Protein AF-G5S4L6-F1 (afdb_monomer)

Nearest PDB structures (foldseek):
  2zcu-assembly1_A  TM=1.003E+00  e=1.163E-07  unclassified
  2zcv-assembly1_A  TM=9.978E-01  e=5.986E-07  Escherichia coli
  2vrb-assembly1_A-2  TM=9.443E-01  e=1.555E-03  Citrobacter sp. MY-5
  2vrc-assembly1_D  TM=9.454E-01  e=2.460E-03  Citrobacter sp. MY-5
  2vrc-assembly1_C  TM=9.241E-01  e=9.739E-03  Citrobacter sp. MY-5

InterPro domains:
  IPR052718 NmrA-type domain-containing oxidoreductase [PTHR47129] (2-77)

Structure (mmCIF, N/CA/C/O backbone):
data_AF-G5S4L6-F1
#
_entry.id   AF-G5S4L6-F1
#
loop_
_atom_site.group_PDB
_atom_site.id
_atom_site.type_symbol
_atom_site.label_atom_id
_atom_site.label_alt_id
_atom_site.label_comp_id
_atom_site.label_asym_id
_atom_site.label_entity_id
_atom_site.label_seq_id
_atom_site.pdbx_PDB_ins_code
_atom_site.Cartn_x
_atom_site.Cartn_y
_atom_site.Cartn_z
_atom_site.occupancy
_atom_site.B_iso_or_equiv
_atom_site.auth_seq_id
_atom_site.auth_comp_id
_atom_site.auth_asym_id
_atom_site.auth_atom_id
_atom_site.pdbx_PDB_model_num
ATOM 1 N N . MET A 1 1 ? 1.528 -6.437 6.854 1.00 89.88 1 MET A N 1
ATOM 2 C CA . MET A 1 1 ? 0.785 -7.195 5.818 1.00 89.88 1 MET A CA 1
ATOM 3 C C . MET A 1 1 ? 1.355 -8.597 5.618 1.00 89.88 1 MET A C 1
ATOM 5 O O . MET A 1 1 ? 0.624 -9.538 5.879 1.00 89.88 1 MET A O 1
ATOM 9 N N . ALA A 1 2 ? 2.621 -8.762 5.207 1.00 94.94 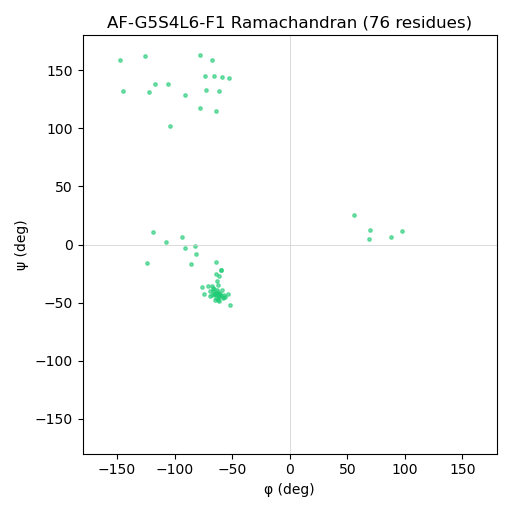2 ALA A N 1
ATOM 10 C CA . ALA A 1 2 ? 3.220 -10.090 4.979 1.00 94.94 2 ALA A CA 1
ATOM 11 C C . ALA A 1 2 ? 3.217 -11.003 6.223 1.00 94.94 2 ALA A C 1
ATOM 13 O O . ALA A 1 2 ? 2.901 -12.186 6.106 1.00 94.94 2 ALA A O 1
ATOM 14 N N . ASP A 1 3 ? 3.479 -10.449 7.410 1.00 96.25 3 ASP A N 1
ATOM 15 C CA . ASP A 1 3 ? 3.411 -11.210 8.667 1.00 96.25 3 ASP A CA 1
ATOM 16 C C . ASP A 1 3 ? 1.992 -11.704 8.965 1.00 96.25 3 ASP A C 1
ATOM 18 O O . ASP A 1 3 ? 1.800 -12.864 9.313 1.00 96.25 3 ASP A O 1
ATOM 22 N N . GLU A 1 4 ? 0.983 -10.855 8.751 1.00 96.38 4 GLU A N 1
ATOM 23 C CA . GLU A 1 4 ? -0.423 -11.223 8.953 1.00 96.38 4 GLU A CA 1
ATOM 24 C C . GLU A 1 4 ? -0.881 -12.280 7.940 1.00 96.38 4 GLU A C 1
ATOM 26 O O . GLU A 1 4 ? -1.555 -13.239 8.304 1.00 96.38 4 GLU A O 1
ATOM 31 N N . LEU A 1 5 ? -0.457 -12.156 6.678 1.00 96.19 5 LEU A N 1
ATOM 32 C CA . LEU A 1 5 ? -0.670 -13.186 5.660 1.00 96.19 5 LEU A CA 1
ATOM 33 C C . LEU A 1 5 ? 0.004 -14.506 6.052 1.00 96.19 5 LEU A C 1
ATOM 35 O O . LEU A 1 5 ? -0.599 -15.565 5.897 1.00 96.19 5 LEU A O 1
ATOM 39 N N . THR A 1 6 ? 1.232 -14.461 6.573 1.00 96.56 6 THR A N 1
ATOM 40 C CA . THR A 1 6 ? 1.946 -15.655 7.049 1.00 96.56 6 THR A CA 1
ATOM 41 C C . THR A 1 6 ? 1.203 -16.313 8.203 1.00 96.56 6 THR A C 1
ATOM 43 O O . THR A 1 6 ? 0.996 -17.525 8.198 1.00 96.56 6 THR A O 1
ATOM 46 N N . HIS A 1 7 ? 0.766 -15.504 9.166 1.00 95.75 7 HIS A N 1
ATOM 47 C CA . HIS A 1 7 ? 0.024 -15.955 10.331 1.00 95.75 7 HIS A CA 1
ATOM 48 C C . HIS A 1 7 ? -1.307 -16.612 9.941 1.00 95.75 7 HIS A C 1
ATOM 50 O O . HIS A 1 7 ? -1.585 -17.721 10.388 1.00 95.75 7 HIS A O 1
ATOM 56 N N . GLN A 1 8 ? -2.104 -15.975 9.077 1.00 96.44 8 GLN A N 1
ATOM 57 C CA . GLN A 1 8 ? -3.418 -16.502 8.696 1.00 96.44 8 GLN A CA 1
ATOM 58 C C . GLN A 1 8 ? -3.348 -17.670 7.700 1.00 96.44 8 GLN A C 1
ATOM 60 O O . GLN A 1 8 ? -4.138 -18.600 7.804 1.00 96.44 8 GLN A O 1
ATOM 65 N N . SER 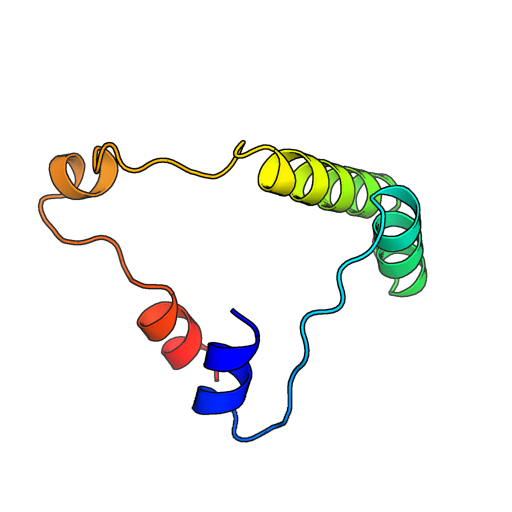A 1 9 ? -2.405 -17.657 6.750 1.00 95.81 9 SER A N 1
ATOM 66 C CA . SER A 1 9 ? -2.295 -18.717 5.731 1.00 95.81 9 SER A CA 1
ATOM 67 C C . SER A 1 9 ? -1.481 -19.939 6.175 1.00 95.81 9 SER A C 1
ATOM 69 O O . SER A 1 9 ? -1.503 -20.969 5.500 1.00 95.81 9 SER A O 1
ATOM 71 N N . GLY A 1 10 ? -0.687 -19.816 7.246 1.00 96.06 10 GLY A N 1
ATOM 72 C CA . GLY A 1 10 ? 0.276 -20.833 7.682 1.00 96.06 10 GLY A CA 1
ATOM 73 C C . GLY A 1 10 ? 1.475 -21.026 6.741 1.00 96.06 10 GLY A C 1
ATOM 74 O O . GLY A 1 10 ? 2.299 -21.913 6.968 1.00 96.06 10 GLY A O 1
ATOM 75 N N . LYS A 1 11 ? 1.599 -20.220 5.678 1.00 96.62 11 LYS A N 1
ATOM 76 C CA . LYS A 1 11 ? 2.702 -20.273 4.709 1.00 96.62 11 LYS A CA 1
ATOM 77 C C . LYS A 1 11 ? 3.644 -19.102 4.937 1.00 96.62 11 LYS A C 1
ATOM 79 O O . LYS A 1 11 ? 3.195 -17.977 5.105 1.00 96.62 11 LYS A O 1
ATOM 84 N N . LYS A 1 12 ? 4.957 -19.336 4.877 1.00 97.19 12 LYS A N 1
ATOM 85 C CA . LYS A 1 12 ? 5.947 -18.254 4.979 1.00 97.19 12 LYS A CA 1
ATOM 86 C C . LYS A 1 12 ? 5.814 -17.298 3.787 1.00 97.19 12 LYS A C 1
ATOM 88 O O . LYS A 1 12 ? 6.096 -17.693 2.658 1.00 97.19 12 LYS A O 1
ATOM 93 N N . ILE A 1 13 ? 5.436 -16.050 4.054 1.00 97.12 13 ILE A N 1
ATOM 94 C CA . ILE A 1 13 ? 5.283 -14.973 3.068 1.00 97.12 13 ILE A CA 1
ATOM 95 C C . ILE A 1 13 ? 6.187 -13.810 3.483 1.00 97.12 13 ILE A C 1
ATOM 97 O O . ILE A 1 13 ? 6.186 -13.390 4.637 1.00 97.12 13 ILE A O 1
ATOM 101 N N . VAL A 1 14 ? 6.978 -13.290 2.544 1.00 97.38 14 VAL A N 1
ATOM 102 C CA . VAL A 1 14 ? 7.957 -12.221 2.793 1.00 97.38 14 VAL A CA 1
ATOM 103 C C . VAL A 1 14 ? 7.576 -10.991 1.981 1.00 97.38 14 VAL A C 1
ATOM 105 O O . VAL A 1 14 ? 7.205 -11.108 0.815 1.00 97.38 14 VAL A O 1
ATOM 108 N N . TYR A 1 15 ? 7.681 -9.809 2.590 1.00 96.88 15 TYR A N 1
ATOM 109 C CA . TYR A 1 15 ? 7.589 -8.552 1.856 1.00 96.88 15 TYR A CA 1
ATOM 110 C C . TYR A 1 15 ? 8.908 -8.283 1.130 1.00 96.88 15 TYR A C 1
ATOM 112 O O . TYR A 1 15 ? 9.947 -8.120 1.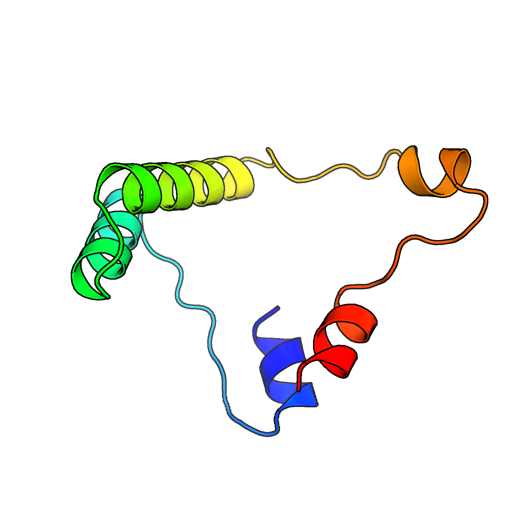770 1.00 96.88 15 TYR A O 1
ATOM 120 N N . GLN A 1 16 ? 8.857 -8.231 -0.199 1.00 97.44 16 GLN A N 1
ATOM 121 C CA . GLN A 1 16 ? 9.995 -7.862 -1.031 1.00 97.44 16 GLN A CA 1
ATOM 122 C C . GLN A 1 16 ? 9.800 -6.432 -1.527 1.00 97.44 16 GLN A C 1
ATOM 124 O O . GLN A 1 16 ? 9.043 -6.198 -2.464 1.00 97.44 16 GLN A O 1
ATOM 129 N N . ASN A 1 17 ? 10.492 -5.482 -0.898 1.00 97.12 17 ASN A N 1
ATOM 130 C CA . ASN A 1 17 ? 10.483 -4.095 -1.350 1.00 97.12 17 ASN A CA 1
ATOM 131 C C . ASN A 1 17 ? 11.311 -3.960 -2.634 1.00 97.12 17 ASN A C 1
ATOM 133 O O . ASN A 1 17 ? 12.438 -4.464 -2.687 1.00 97.12 17 ASN A O 1
ATOM 137 N N . LEU A 1 18 ? 10.770 -3.277 -3.640 1.00 98.12 18 LEU A N 1
ATOM 138 C CA . LEU A 1 18 ? 11.410 -3.034 -4.934 1.00 98.12 18 LEU A CA 1
ATOM 139 C C . LEU A 1 18 ? 11.435 -1.532 -5.232 1.00 98.12 18 LEU A C 1
ATOM 141 O O . LEU A 1 18 ? 10.703 -0.756 -4.618 1.00 98.12 18 LEU A O 1
ATOM 145 N N . SER A 1 19 ? 12.283 -1.111 -6.171 1.00 98.50 19 SER A N 1
ATOM 146 C CA . SER A 1 19 ? 12.150 0.231 -6.743 1.00 98.50 19 SER A CA 1
ATOM 147 C C . SER A 1 19 ? 10.864 0.321 -7.576 1.00 98.50 19 SER A C 1
ATOM 149 O O . SER A 1 19 ? 10.356 -0.699 -8.040 1.00 98.50 19 SER A O 1
ATOM 151 N N . GLU A 1 20 ? 10.346 1.530 -7.811 1.00 98.38 20 GLU A N 1
ATOM 152 C CA . GLU A 1 20 ? 9.164 1.744 -8.668 1.00 98.38 20 GLU A CA 1
ATOM 153 C C . GLU A 1 20 ? 9.351 1.112 -10.059 1.00 98.38 20 GLU A C 1
ATOM 155 O O . GLU A 1 20 ? 8.465 0.428 -10.566 1.00 98.38 20 GLU A O 1
ATOM 160 N N . VAL A 1 21 ? 10.546 1.266 -10.639 1.00 98.50 21 VAL A N 1
ATOM 161 C CA . VAL A 1 21 ? 10.894 0.702 -11.951 1.00 98.50 21 VAL A CA 1
ATOM 162 C C . VAL A 1 21 ? 10.896 -0.825 -11.913 1.00 98.50 21 VAL A C 1
ATOM 164 O O . VAL A 1 21 ? 10.292 -1.462 -12.779 1.00 98.50 21 VAL A O 1
ATOM 167 N N . ASP A 1 22 ? 11.535 -1.417 -10.903 1.00 98.69 22 ASP A N 1
ATOM 168 C CA . ASP A 1 22 ? 11.616 -2.875 -10.775 1.00 98.69 22 ASP A CA 1
ATOM 169 C C . ASP A 1 22 ? 10.243 -3.487 -10.481 1.00 98.69 22 ASP A C 1
ATOM 171 O O . ASP A 1 22 ? 9.921 -4.562 -10.988 1.00 98.69 22 ASP A O 1
ATOM 175 N N . PHE A 1 23 ? 9.403 -2.800 -9.703 1.00 98.69 23 PHE A N 1
ATOM 176 C CA . PHE A 1 23 ? 8.056 -3.266 -9.403 1.00 98.69 23 PHE A CA 1
ATOM 177 C C . PHE A 1 23 ? 7.147 -3.203 -10.635 1.00 98.69 23 PHE A C 1
ATOM 179 O O . PHE A 1 23 ? 6.472 -4.187 -10.943 1.00 98.69 23 PHE A O 1
ATOM 186 N N . ALA A 1 24 ? 7.186 -2.107 -11.402 1.00 98.81 24 ALA A N 1
ATOM 187 C CA . ALA A 1 24 ? 6.464 -2.005 -12.671 1.00 98.81 24 ALA A CA 1
ATOM 188 C C . ALA A 1 24 ? 6.892 -3.111 -13.649 1.00 98.81 24 ALA A C 1
ATOM 190 O O . ALA A 1 24 ? 6.047 -3.778 -14.251 1.00 98.81 24 ALA A O 1
ATOM 191 N N . ALA A 1 25 ? 8.201 -3.353 -13.774 1.00 98.69 25 ALA A N 1
ATOM 192 C CA . ALA A 1 25 ? 8.738 -4.416 -14.616 1.00 98.69 25 ALA A CA 1
ATOM 193 C C . ALA A 1 25 ? 8.280 -5.809 -14.152 1.00 98.69 25 ALA A C 1
ATOM 195 O O . ALA A 1 25 ? 7.880 -6.628 -14.982 1.00 98.69 25 ALA A O 1
ATOM 196 N N . ALA A 1 26 ? 8.275 -6.070 -12.841 1.00 98.62 26 ALA A N 1
ATOM 197 C CA . ALA A 1 26 ? 7.789 -7.328 -12.279 1.00 98.62 26 ALA A CA 1
ATOM 198 C C . ALA A 1 26 ? 6.298 -7.561 -12.584 1.00 98.62 26 ALA A C 1
ATOM 200 O O . ALA A 1 26 ? 5.919 -8.662 -12.985 1.00 98.62 26 ALA A O 1
ATOM 201 N N . LEU A 1 27 ? 5.458 -6.528 -12.460 1.00 98.62 27 LEU A N 1
ATOM 202 C CA . LEU A 1 27 ? 4.026 -6.604 -12.775 1.00 98.62 27 LEU A CA 1
ATOM 203 C C . LEU A 1 27 ? 3.771 -6.855 -14.270 1.00 98.62 27 LEU A C 1
ATOM 205 O O . LEU A 1 27 ? 2.946 -7.703 -14.614 1.00 98.62 27 LEU A O 1
ATOM 209 N N . LYS A 1 28 ? 4.510 -6.179 -15.161 1.00 98.62 28 LYS A N 1
ATOM 210 C CA . LYS A 1 28 ? 4.462 -6.430 -16.615 1.00 98.62 28 LYS A CA 1
ATOM 211 C C . LYS A 1 28 ? 4.893 -7.860 -16.942 1.00 98.62 28 LYS A C 1
ATOM 213 O O . LYS A 1 28 ? 4.211 -8.556 -17.688 1.00 98.62 28 LYS A O 1
ATOM 218 N N . GLY A 1 29 ? 5.972 -8.337 -16.319 1.00 98.50 29 GLY A N 1
ATOM 219 C CA . GLY A 1 29 ? 6.441 -9.721 -16.446 1.00 98.50 29 GLY A CA 1
ATOM 220 C C . GLY A 1 29 ? 5.433 -10.763 -15.944 1.00 98.50 29 GLY A C 1
ATOM 221 O O . GLY A 1 29 ? 5.407 -11.881 -16.451 1.0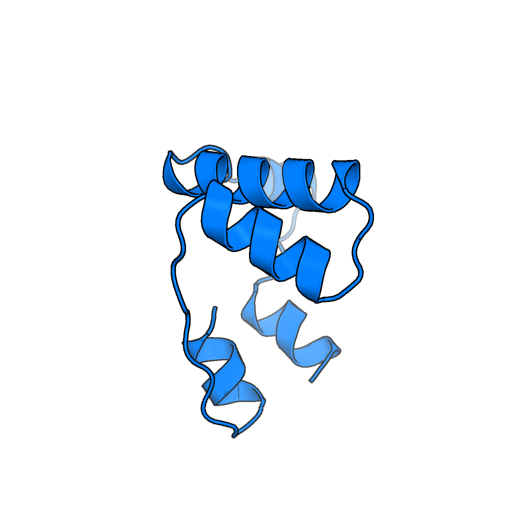0 98.50 29 GLY A O 1
ATOM 222 N N . ALA A 1 30 ? 4.567 -10.389 -14.998 1.00 98.38 30 ALA A N 1
ATOM 223 C CA . ALA A 1 30 ? 3.453 -11.207 -14.521 1.00 98.38 30 ALA A CA 1
ATOM 224 C C . ALA A 1 30 ? 2.192 -11.129 -15.411 1.00 98.38 30 ALA A C 1
ATOM 226 O O . ALA A 1 30 ? 1.206 -11.808 -15.127 1.00 98.38 30 ALA A O 1
ATOM 227 N N . GLY A 1 31 ? 2.215 -10.334 -16.489 1.00 98.38 31 GLY A N 1
ATOM 228 C CA . GLY A 1 31 ? 1.151 -10.261 -17.4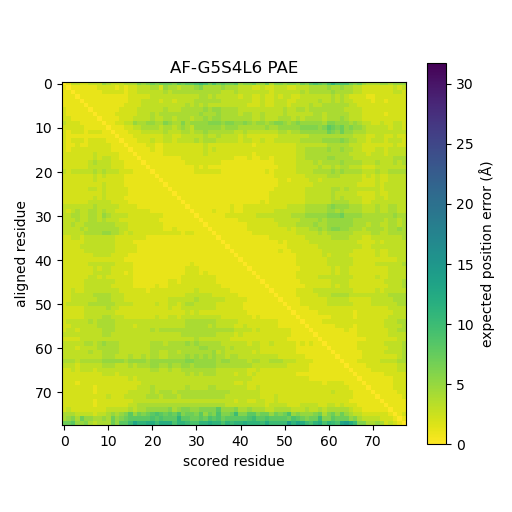94 1.00 98.38 31 GLY A CA 1
ATOM 229 C C . GLY A 1 31 ? 0.159 -9.108 -17.326 1.00 98.38 31 GLY A C 1
ATOM 230 O O . GLY A 1 31 ? -0.881 -9.115 -17.987 1.00 98.38 31 GLY A O 1
ATOM 231 N N . LEU A 1 32 ? 0.436 -8.121 -16.466 1.00 98.44 32 LEU A N 1
ATOM 232 C CA . LEU A 1 32 ? -0.408 -6.925 -16.381 1.00 98.44 32 LEU A CA 1
ATOM 233 C C . LEU A 1 32 ? -0.182 -6.001 -17.592 1.00 98.44 32 LEU A C 1
ATOM 235 O O . LEU A 1 32 ? 0.956 -5.856 -18.037 1.00 98.44 32 LEU A O 1
ATOM 239 N N . PRO A 1 33 ? -1.230 -5.312 -18.088 1.00 98.62 33 PRO A N 1
ATOM 240 C CA . PRO A 1 33 ? -1.074 -4.260 -19.089 1.00 98.62 33 PRO A CA 1
ATOM 241 C C . PRO A 1 33 ? -0.170 -3.125 -18.596 1.00 98.62 33 PRO A C 1
ATOM 243 O O . PRO A 1 33 ? -0.263 -2.727 -17.433 1.00 98.62 33 PRO A O 1
ATOM 246 N N . ASP A 1 34 ? 0.623 -2.544 -19.497 1.00 98.19 34 ASP A N 1
ATOM 247 C CA . ASP A 1 34 ? 1.664 -1.569 -19.151 1.00 98.19 34 ASP A CA 1
ATOM 248 C C . ASP A 1 34 ? 1.162 -0.410 -18.289 1.00 98.19 34 ASP A C 1
ATOM 250 O O . ASP A 1 34 ? 1.690 -0.174 -17.205 1.00 98.19 34 ASP A O 1
ATOM 254 N N . GLY A 1 35 ? 0.090 0.260 -18.724 1.00 98.19 35 GLY A N 1
ATOM 255 C CA . GLY A 1 35 ? -0.463 1.398 -17.988 1.00 98.19 35 GLY A CA 1
ATOM 256 C C . GLY A 1 35 ? -0.981 1.028 -16.594 1.00 98.19 35 GLY A C 1
ATOM 257 O O . GLY A 1 35 ? -0.895 1.841 -15.677 1.00 98.19 35 GLY A O 1
ATOM 258 N N . LEU A 1 36 ? -1.478 -0.201 -16.406 1.00 98.69 36 LEU A N 1
ATOM 259 C CA . LEU A 1 36 ? -1.924 -0.674 -15.094 1.00 98.69 36 LEU A CA 1
ATOM 260 C C . LEU A 1 36 ? -0.729 -0.978 -14.182 1.00 98.69 36 LEU A C 1
ATOM 262 O O . LEU A 1 36 ? -0.748 -0.605 -13.012 1.00 98.69 36 LEU A O 1
ATOM 266 N N . ALA A 1 37 ? 0.310 -1.625 -14.712 1.00 98.69 37 ALA A N 1
ATOM 267 C CA . ALA A 1 37 ? 1.534 -1.907 -13.968 1.00 98.69 37 ALA A CA 1
ATOM 268 C C . ALA A 1 37 ? 2.238 -0.616 -13.521 1.00 98.69 37 ALA A C 1
ATOM 270 O O . ALA A 1 37 ? 2.621 -0.499 -12.357 1.00 98.69 37 ALA A O 1
ATOM 271 N N . ASP A 1 38 ? 2.336 0.369 -14.416 1.00 98.69 38 ASP A N 1
ATOM 272 C CA . ASP A 1 38 ? 2.951 1.665 -14.121 1.00 98.69 38 ASP A CA 1
ATOM 273 C C . ASP A 1 38 ? 2.142 2.438 -13.067 1.00 98.69 38 ASP 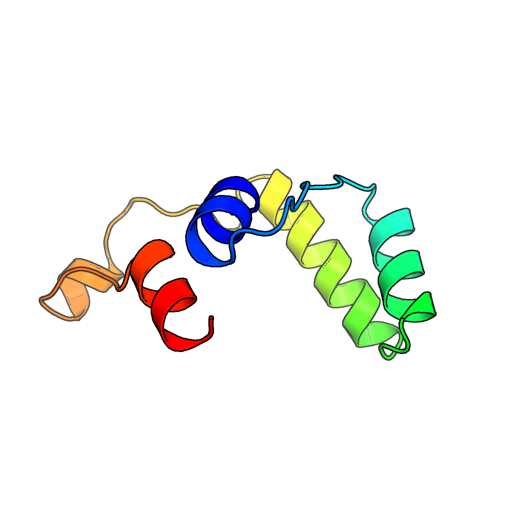A C 1
ATOM 275 O O . ASP A 1 38 ? 2.710 2.972 -12.116 1.00 98.69 38 ASP A O 1
ATOM 279 N N . MET A 1 39 ? 0.806 2.431 -13.165 1.00 98.69 39 MET A N 1
ATOM 280 C CA . MET A 1 39 ? -0.072 3.046 -12.160 1.00 98.69 39 MET A CA 1
ATOM 281 C C . MET A 1 39 ? 0.098 2.411 -10.771 1.00 98.69 39 MET A C 1
ATOM 283 O O . MET A 1 39 ? 0.150 3.124 -9.765 1.00 98.69 39 MET A O 1
ATOM 287 N N . LEU A 1 40 ? 0.175 1.078 -10.692 1.00 98.62 40 LEU A N 1
ATOM 288 C CA . LEU A 1 40 ? 0.331 0.361 -9.423 1.00 98.62 40 LEU A CA 1
ATOM 289 C C . LEU A 1 40 ? 1.698 0.621 -8.788 1.00 98.62 40 LEU A C 1
ATOM 291 O O . LEU A 1 40 ? 1.767 0.894 -7.591 1.00 98.62 40 LEU A O 1
ATOM 295 N N . ALA A 1 41 ? 2.766 0.597 -9.585 1.00 98.69 41 ALA A N 1
ATOM 296 C CA . ALA A 1 41 ? 4.103 0.896 -9.094 1.00 98.69 41 ALA A CA 1
ATOM 297 C C . ALA A 1 41 ? 4.224 2.341 -8.593 1.00 98.69 41 ALA A C 1
ATOM 299 O O . ALA A 1 41 ? 4.769 2.581 -7.515 1.00 98.69 41 ALA A O 1
ATOM 300 N N . ASN A 1 42 ? 3.637 3.293 -9.322 1.00 98.62 42 ASN A N 1
ATOM 301 C CA . ASN A 1 42 ? 3.594 4.687 -8.900 1.00 98.62 42 ASN A CA 1
ATOM 302 C C . ASN A 1 42 ? 2.805 4.884 -7.598 1.00 98.62 42 ASN A C 1
ATOM 304 O O . ASN A 1 42 ? 3.215 5.649 -6.723 1.00 98.62 42 ASN A O 1
ATOM 308 N N . SER A 1 43 ? 1.694 4.158 -7.446 1.00 98.56 43 SER A N 1
ATOM 309 C CA . SER A 1 43 ? 0.882 4.186 -6.227 1.00 98.56 43 SER A CA 1
ATOM 310 C C . SER A 1 43 ? 1.665 3.678 -5.013 1.00 98.56 43 SER A C 1
ATOM 312 O O . SER A 1 43 ? 1.608 4.305 -3.956 1.00 98.56 43 SER A O 1
ATOM 314 N N . ASP A 1 44 ? 2.435 2.595 -5.161 1.00 98.38 44 ASP A N 1
ATOM 315 C CA . ASP A 1 44 ? 3.285 2.049 -4.092 1.00 98.38 44 ASP A CA 1
ATOM 316 C C . ASP A 1 44 ? 4.424 3.016 -3.716 1.00 98.38 44 ASP A C 1
ATOM 318 O O . ASP A 1 44 ? 4.637 3.325 -2.540 1.00 98.38 44 ASP A O 1
ATOM 322 N N . ALA A 1 45 ? 5.069 3.630 -4.713 1.00 98.38 45 ALA A N 1
ATOM 323 C CA . ALA A 1 45 ? 6.070 4.673 -4.491 1.00 98.38 45 ALA A CA 1
ATOM 324 C C . ALA A 1 45 ? 5.490 5.922 -3.796 1.00 98.38 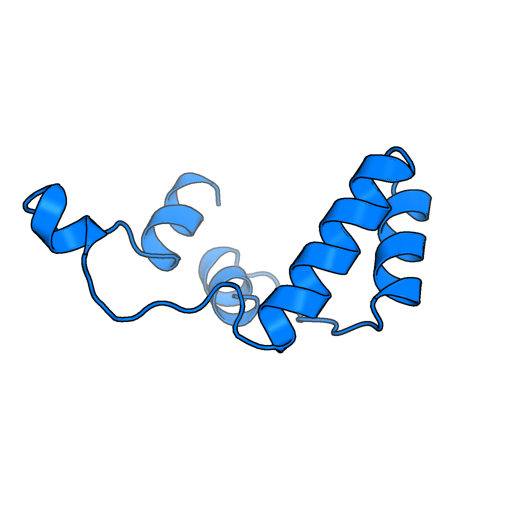45 ALA A C 1
ATOM 326 O O . ALA A 1 45 ? 6.167 6.571 -2.992 1.00 98.38 45 ALA A O 1
ATOM 327 N N . GLY A 1 46 ? 4.234 6.276 -4.087 1.00 98.50 46 GLY A N 1
ATOM 328 C CA . GLY A 1 46 ? 3.487 7.320 -3.383 1.00 98.50 46 GLY A CA 1
ATOM 329 C C . GLY A 1 46 ? 3.126 6.925 -1.949 1.00 98.50 46 GLY A C 1
ATOM 330 O O . GLY A 1 46 ? 3.257 7.737 -1.029 1.00 98.50 46 GLY A O 1
ATOM 331 N N . ALA A 1 47 ? 2.739 5.669 -1.729 1.00 98.19 47 ALA A N 1
ATOM 332 C CA . ALA A 1 47 ? 2.454 5.122 -0.406 1.00 98.19 47 ALA A CA 1
ATOM 333 C C . ALA A 1 47 ? 3.694 5.148 0.500 1.00 98.19 47 ALA A C 1
ATOM 335 O O . ALA A 1 47 ? 3.591 5.560 1.656 1.00 98.19 47 ALA A O 1
ATOM 336 N N . ALA A 1 48 ? 4.876 4.829 -0.038 1.00 97.19 48 ALA A N 1
ATOM 337 C CA . ALA A 1 48 ? 6.153 4.934 0.672 1.00 97.19 48 ALA A CA 1
ATOM 338 C C . ALA A 1 48 ? 6.477 6.369 1.140 1.00 97.19 48 ALA A C 1
ATOM 340 O O . ALA A 1 48 ? 7.240 6.559 2.086 1.00 97.19 48 ALA A O 1
ATOM 341 N N . LYS A 1 49 ? 5.870 7.383 0.509 1.00 98.06 49 LYS A N 1
ATOM 342 C CA . LYS A 1 49 ? 5.965 8.804 0.889 1.00 98.06 49 LYS A CA 1
ATOM 343 C C . LYS A 1 49 ? 4.831 9.254 1.823 1.00 98.06 49 LYS A C 1
ATOM 345 O O . LYS A 1 49 ? 4.708 10.443 2.097 1.00 98.06 49 LYS A O 1
ATOM 350 N N . GLY A 1 50 ? 3.993 8.328 2.294 1.00 98.12 50 GLY A N 1
ATOM 351 C CA . GLY A 1 50 ? 2.858 8.604 3.178 1.00 98.12 50 GLY A CA 1
ATOM 352 C C . GLY A 1 50 ? 1.549 8.942 2.460 1.00 98.12 50 GLY A C 1
ATOM 353 O O . GLY A 1 50 ? 0.573 9.261 3.127 1.00 98.12 50 GLY A O 1
ATOM 354 N N . GLY A 1 51 ? 1.480 8.838 1.127 1.00 98.19 51 GLY A N 1
ATOM 355 C CA . GLY A 1 51 ? 0.297 9.236 0.349 1.00 98.19 51 GLY A CA 1
ATOM 356 C C . GLY A 1 51 ? -0.982 8.429 0.622 1.00 98.19 51 GLY A C 1
ATOM 357 O O . GLY A 1 51 ? -2.061 8.869 0.240 1.00 98.19 51 GLY A O 1
ATOM 358 N N . LEU A 1 52 ? -0.875 7.269 1.282 1.00 97.69 52 LEU A N 1
ATOM 359 C CA . LEU A 1 52 ? -2.013 6.427 1.683 1.00 97.69 52 LEU A CA 1
ATOM 360 C C . LEU A 1 52 ? -2.293 6.445 3.195 1.00 97.69 52 LEU A C 1
ATOM 362 O O . LEU A 1 52 ? -3.177 5.724 3.657 1.00 97.69 52 LEU A O 1
ATOM 366 N N . PHE A 1 53 ? -1.539 7.220 3.977 1.00 98.19 53 PHE A N 1
ATOM 367 C CA . PHE A 1 53 ? -1.736 7.301 5.421 1.00 98.19 53 PHE A CA 1
ATOM 368 C C . PHE A 1 53 ? -2.714 8.426 5.781 1.00 98.19 53 PHE A C 1
ATOM 370 O O . PHE A 1 53 ? -2.526 9.574 5.387 1.00 98.19 53 PHE A O 1
ATOM 377 N N . ASP A 1 54 ? -3.730 8.088 6.572 1.00 98.38 54 ASP A N 1
ATOM 378 C CA . ASP A 1 54 ? -4.628 9.022 7.254 1.00 98.38 54 ASP A CA 1
ATOM 379 C C . ASP A 1 54 ? -5.019 8.428 8.612 1.00 98.38 54 ASP A C 1
ATOM 381 O O . ASP A 1 54 ? -5.432 7.269 8.700 1.00 98.38 54 ASP A O 1
ATOM 385 N N . ASP A 1 55 ? -4.920 9.228 9.671 1.00 98.12 55 ASP A N 1
ATOM 386 C CA . ASP A 1 55 ? -5.332 8.876 11.032 1.00 98.12 55 ASP A CA 1
ATOM 387 C C . ASP A 1 55 ? -6.449 9.790 11.569 1.00 98.12 55 ASP A C 1
ATOM 389 O O . ASP A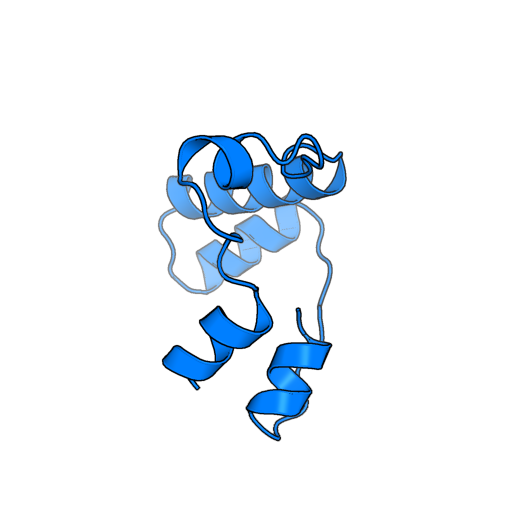 1 55 ? -6.838 9.702 12.735 1.00 98.12 55 ASP A O 1
ATOM 393 N N . SER A 1 56 ? -7.059 10.615 10.708 1.00 98.38 56 SER A N 1
ATOM 394 C CA . SER A 1 56 ? -8.154 11.527 11.077 1.00 98.38 56 SER A CA 1
ATOM 395 C C . SER A 1 56 ? -9.389 10.810 11.653 1.00 98.38 56 SER A C 1
ATOM 397 O O . SER A 1 56 ? -10.238 11.407 12.342 1.00 98.38 56 SER A O 1
ATOM 399 N N . HIS A 1 57 ? -9.521 9.518 11.330 1.00 98.06 57 HIS A N 1
ATOM 400 C CA . HIS A 1 57 ? -10.681 8.673 11.599 1.00 98.06 57 HIS A CA 1
ATOM 401 C C . HIS A 1 57 ? -11.994 9.233 11.030 1.00 98.06 57 HIS A C 1
ATOM 403 O O . HIS A 1 57 ? -13.078 8.906 11.527 1.00 98.06 57 HIS A O 1
ATOM 409 N N . THR A 1 58 ? -11.915 10.059 9.981 1.00 98.69 58 THR A N 1
ATOM 410 C CA . THR A 1 58 ? -13.083 10.684 9.345 1.00 98.69 58 THR A CA 1
ATOM 411 C C . THR A 1 58 ? -14.097 9.638 8.895 1.00 98.69 58 THR A C 1
ATOM 413 O O . THR A 1 58 ? -15.278 9.754 9.215 1.00 98.69 58 THR A O 1
ATOM 416 N N . LEU A 1 59 ? -13.642 8.557 8.252 1.00 98.50 59 LEU A N 1
ATOM 417 C CA . LEU A 1 59 ? -14.531 7.501 7.767 1.00 98.50 59 LEU A CA 1
ATOM 418 C C . LEU A 1 59 ? -15.291 6.805 8.904 1.00 98.50 59 LEU A C 1
ATOM 420 O O . LEU A 1 59 ? -16.507 6.676 8.824 1.00 98.50 59 LEU A O 1
ATOM 424 N N . ARG A 1 60 ? -14.605 6.411 9.989 1.00 98.31 60 ARG A N 1
ATOM 425 C CA . ARG A 1 60 ? -15.234 5.785 11.170 1.00 98.31 60 ARG A CA 1
ATOM 426 C C . ARG A 1 60 ? -16.317 6.679 11.775 1.00 98.31 60 ARG A C 1
ATOM 428 O O . ARG A 1 60 ? -17.377 6.182 12.150 1.00 98.31 60 ARG A O 1
ATOM 435 N N . LYS A 1 61 ? -16.039 7.982 11.892 1.00 98.38 61 LYS A N 1
ATOM 436 C CA . LYS A 1 61 ? -17.002 8.970 12.401 1.00 98.38 61 LYS A CA 1
ATOM 437 C C . LYS A 1 61 ? -18.208 9.074 11.465 1.00 98.38 61 LYS A C 1
ATOM 439 O O . LYS A 1 61 ? -19.335 9.012 11.938 1.00 98.38 61 LYS A O 1
ATOM 444 N N . LEU A 1 62 ? -17.964 9.158 10.155 1.00 98.62 62 LEU A N 1
ATOM 445 C CA . LEU A 1 62 ? -19.000 9.287 9.131 1.00 98.62 62 LEU A CA 1
ATOM 446 C C . LEU A 1 62 ? -19.961 8.090 9.104 1.00 98.62 62 LEU A C 1
ATOM 448 O O . LEU A 1 62 ? -21.166 8.279 8.992 1.00 98.62 62 LEU A O 1
ATOM 452 N N . ILE A 1 63 ? -19.440 6.866 9.218 1.00 98.56 63 ILE A N 1
ATOM 453 C CA . ILE A 1 63 ? -20.253 5.641 9.116 1.00 98.56 63 ILE A CA 1
ATOM 454 C C . ILE A 1 63 ? -20.795 5.140 10.465 1.00 98.56 63 ILE A C 1
ATOM 456 O O . ILE A 1 63 ? -21.485 4.124 10.498 1.00 98.56 63 ILE A O 1
ATOM 460 N N . GLY A 1 64 ? -20.455 5.791 11.584 1.00 98.50 64 GLY A N 1
ATOM 461 C CA . GLY A 1 64 ? -20.955 5.441 12.921 1.00 98.50 64 GLY A CA 1
ATOM 462 C C . GLY A 1 64 ? -20.442 4.114 13.502 1.00 98.50 64 GLY A C 1
ATOM 463 O O . GLY A 1 64 ? -20.971 3.638 14.503 1.00 98.50 64 GLY A O 1
ATOM 464 N N . ARG A 1 65 ? -19.408 3.505 12.909 1.00 98.38 65 ARG A N 1
ATOM 465 C CA . ARG A 1 65 ? -18.795 2.246 13.370 1.00 98.38 65 ARG A CA 1
ATOM 466 C C . ARG A 1 65 ? -17.294 2.210 13.070 1.00 98.38 65 ARG A C 1
ATOM 468 O O . ARG A 1 65 ? -16.851 2.923 12.169 1.00 98.38 65 ARG A O 1
ATOM 475 N N . PRO A 1 66 ? -16.496 1.374 13.761 1.00 98.12 66 PRO A N 1
ATOM 476 C CA . PRO A 1 66 ? -15.109 1.123 13.372 1.00 98.12 66 PRO A CA 1
ATOM 477 C C . PRO A 1 66 ? -14.984 0.700 11.900 1.00 98.12 66 PRO A C 1
ATOM 479 O O . PRO A 1 66 ? -15.842 -0.015 11.370 1.00 98.12 66 PRO A O 1
ATOM 482 N N . THR A 1 67 ? -13.913 1.145 11.239 1.00 98.06 67 THR A N 1
ATOM 483 C CA . THR A 1 67 ? -13.522 0.640 9.918 1.00 98.06 67 THR A CA 1
ATOM 484 C C . THR A 1 67 ? -13.103 -0.819 10.035 1.00 98.06 67 THR A C 1
ATOM 486 O O . THR A 1 67 ? -12.506 -1.207 11.038 1.00 98.06 67 THR A O 1
ATOM 489 N N . THR A 1 68 ? -13.402 -1.613 9.010 1.00 97.75 68 THR A N 1
ATOM 490 C CA . THR A 1 68 ? -12.961 -3.010 8.945 1.00 97.75 68 THR A CA 1
ATOM 491 C C . THR A 1 68 ? -11.435 -3.061 8.949 1.00 97.75 68 THR A C 1
ATOM 493 O O . THR A 1 68 ? -10.785 -2.308 8.224 1.00 97.75 68 THR A O 1
ATOM 496 N N . THR A 1 69 ? -10.864 -3.914 9.792 1.00 96.94 69 THR A N 1
ATOM 497 C CA . THR A 1 69 ? -9.410 -4.046 9.932 1.00 96.94 69 THR A CA 1
ATOM 498 C C . THR A 1 69 ? -8.801 -4.868 8.793 1.00 96.94 69 THR A C 1
ATOM 500 O O . THR A 1 69 ? -9.491 -5.625 8.100 1.00 96.94 69 THR A O 1
ATOM 503 N N . LEU A 1 70 ? -7.478 -4.769 8.621 1.00 95.19 70 LEU A N 1
ATOM 504 C CA . LEU A 1 70 ? -6.749 -5.621 7.678 1.00 95.19 70 LEU A CA 1
ATOM 505 C C . LEU A 1 70 ? -6.893 -7.107 8.046 1.00 95.19 70 LEU A C 1
ATOM 507 O O . LEU A 1 70 ? -7.157 -7.924 7.172 1.00 95.19 70 LEU A O 1
ATOM 511 N N . THR A 1 71 ? -6.786 -7.449 9.334 1.00 96.38 71 THR A N 1
ATOM 512 C CA . THR A 1 71 ? -6.949 -8.823 9.838 1.00 96.38 71 THR A CA 1
ATOM 513 C C . THR A 1 71 ? -8.312 -9.411 9.477 1.00 96.38 71 THR A C 1
ATOM 515 O O . THR A 1 71 ? -8.379 -10.544 9.003 1.00 96.38 71 THR A O 1
ATOM 518 N N . GLU A 1 72 ? -9.398 -8.655 9.660 1.00 96.00 72 GLU A N 1
ATOM 519 C CA . GLU A 1 72 ? -10.747 -9.105 9.288 1.00 96.00 72 GLU A CA 1
ATOM 520 C C . GLU A 1 72 ? -10.902 -9.266 7.775 1.00 96.00 72 GLU A C 1
ATOM 522 O O . GLU A 1 72 ? -11.527 -10.221 7.322 1.00 96.00 72 GLU A O 1
ATOM 527 N N . SER A 1 73 ? -10.305 -8.359 7.000 1.00 96.00 73 SER A N 1
ATOM 528 C CA . SER A 1 73 ? -10.342 -8.411 5.536 1.00 96.00 73 SER A CA 1
ATOM 529 C C . SER A 1 73 ? -9.584 -9.618 4.985 1.00 96.00 73 SER A C 1
ATOM 531 O O . SER A 1 73 ? -10.027 -10.223 4.020 1.00 96.00 73 SER A O 1
ATOM 533 N N . LEU A 1 74 ? -8.460 -9.995 5.599 1.00 95.25 74 LEU A N 1
ATOM 534 C CA . LEU A 1 74 ? -7.696 -11.178 5.195 1.00 95.25 74 LEU A CA 1
ATOM 535 C C . LEU A 1 74 ? -8.415 -12.483 5.557 1.00 95.25 74 LEU A C 1
ATOM 537 O O . LEU A 1 74 ? -8.406 -13.422 4.766 1.00 95.25 74 LEU A O 1
ATOM 541 N N . ARG A 1 75 ? -9.119 -12.512 6.694 1.00 94.00 75 ARG A N 1
ATOM 542 C CA . ARG A 1 75 ? -9.868 -13.696 7.138 1.00 94.00 75 ARG A CA 1
ATOM 543 C C . ARG A 1 75 ? -11.006 -14.075 6.189 1.00 94.00 75 ARG A C 1
ATOM 545 O O . ARG A 1 75 ? -11.432 -15.220 6.187 1.00 94.00 75 ARG A O 1
ATOM 552 N N . SER A 1 76 ? -11.547 -13.130 5.420 1.00 92.88 76 SER A N 1
ATOM 553 C CA . SER A 1 76 ? -12.652 -13.417 4.497 1.00 92.88 76 SER A CA 1
ATOM 554 C C . SER A 1 76 ? -12.208 -14.023 3.162 1.00 92.88 76 SER A C 1
ATOM 556 O O . SER A 1 76 ? -13.069 -14.436 2.385 1.00 92.88 76 SER A O 1
ATO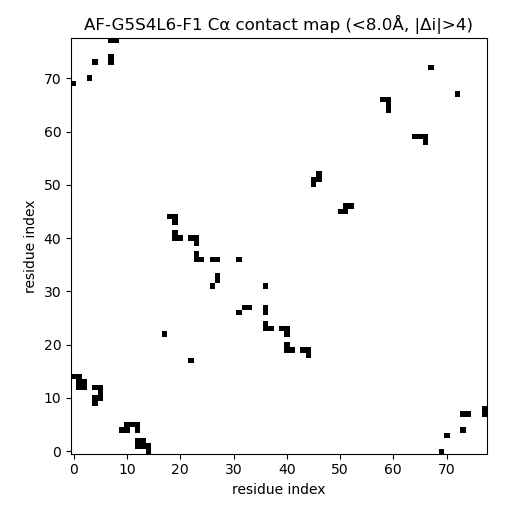M 558 N N . VAL A 1 77 ? -10.900 -14.074 2.884 1.00 90.38 77 VAL A N 1
ATOM 559 C CA . VAL A 1 77 ? -10.338 -14.542 1.602 1.00 90.38 77 VAL A CA 1
ATOM 560 C C . VAL A 1 77 ? -9.332 -15.691 1.731 1.00 90.38 77 VAL A C 1
ATOM 562 O O . VAL A 1 77 ? -9.035 -16.323 0.716 1.00 90.38 77 VAL A O 1
ATOM 565 N N . LEU A 1 78 ? -8.804 -15.953 2.931 1.00 85.94 78 LEU A N 1
ATOM 566 C CA . LEU A 1 78 ? -7.872 -17.050 3.240 1.00 85.94 78 LEU A CA 1
ATOM 567 C C . LEU A 1 78 ? -8.592 -18.224 3.907 1.00 85.94 78 LEU A C 1
ATOM 569 O O . LEU A 1 78 ? -8.219 -19.373 3.578 1.00 85.94 78 LEU A O 1
#

Foldseek 3Di:
DQVLCCVQVVHRGDDDDDQLVVQLVVVVVVPDDNVVSNVVSVVVVCVVVVVPDDPPCPVCVVVVHDDDDPNNVSNVPD

Sequence (78 aa):
MADELTHQSGKKIVYQNLSEVDFAAALKGAGLPDGLADMLANSDAGAAKGGLFDDSHTLRKLIGRPTTTLTESLRSVL

Solvent-accessible surface area (backbone atoms only — not comparable to full-atom values): 4766 Å² total; per-residue (Å²): 108,38,65,58,50,19,66,75,66,73,45,95,50,79,81,78,88,68,53,49,67,57,41,19,51,51,37,37,76,72,68,42,58,65,72,58,18,46,52,52,20,52,50,50,55,38,39,78,72,47,72,74,68,82,85,84,53,58,66,30,63,75,71,74,44,83,69,88,47,71,71,62,59,49,65,77,77,108

Radius of gyration: 15.63 Å; Cα contacts (8 Å, |Δi|>4): 47; chains: 1; bounding box: 33×32×32 Å

pLDDT: mean 97.32, std 2.14, range [85.94, 98.81]

Secondary structure (DSSP, 8-state):
-HHHHHHHHSS--------HHHHHHHHHHTT--HHHHHHHHHHHHHHTTTTT---S-HHHHHHTSPPPPHHHHHHTT-

Organism: NCBI:txid913084

Mean predicted aligned error: 2.61 Å